Protein AF-A0A353DKU8-F1 (afdb_monomer)

Radius of gyration: 18.84 Å; Cα contacts (8 Å, |Δi|>4): 176; chains: 1; bounding box: 60×36×47 Å

Sequence (160 aa):
MFHKKKPVLLWKASKRLPFTLAPFLLSMFGIVMALSNEGISLEIGNFLSQFQPMWSYGLSSFFLANLMNNLPMSIFFADLLSLVPYNELALFATIISSNLGAILTPIGALAGIMWMRILKEHDLNFSFGKFTLYGMAISIPTLLIAFLSLLLEFQLFGGL

Foldseek 3Di:
DDPPDPCVVVVVVVVVDPVVCVVVLVVLLVVLVVCLVVCVLQVLLVVLVVDDLLCSLLVVLLQVLLVSALPSSLVSPVSSCVNDPHDQSNNQSNVLSSVLSLQQFLSSHPVSVVVVVVCVVVVHDDDRVNSNVVSCVPSVVSSVVVSVVSVVCCVPPVGD

Nearest PDB structures (foldseek):
  8ykx-assembly1_R  TM=3.006E-01  e=1.609E+00  Homo sapiens
  7eq1-assembly1_R  TM=3.627E-01  e=2.784E+00  Homo sapiens
  6ibb-assembly2_C  TM=3.081E-01  e=3.076E+00  Rattus norvegicus
  6z10-assembly1_A  TM=2.801E-01  e=4.816E+00  Rattus norvegicus
  6gps-assembly1_A  TM=3.493E-01  e=8.757E+00  Homo sapiens

Structure (mmCIF, N/CA/C/O backbone):
data_AF-A0A353DKU8-F1
#
_entry.id   AF-A0A353DKU8-F1
#
loop_
_atom_site.group_PDB
_atom_site.id
_atom_site.type_symbol
_atom_site.label_atom_id
_atom_site.label_alt_id
_atom_site.label_comp_id
_atom_site.label_asym_id
_atom_site.label_entity_id
_atom_site.label_seq_id
_atom_site.pdbx_PDB_ins_code
_atom_site.Cartn_x
_atom_site.Cartn_y
_atom_site.Cartn_z
_atom_site.occupancy
_atom_site.B_iso_or_equiv
_atom_site.auth_seq_id
_atom_site.auth_comp_id
_atom_site.auth_asym_id
_atom_site.auth_atom_id
_atom_site.pdbx_PDB_model_num
ATOM 1 N N . MET A 1 1 ? 42.868 -12.563 9.146 1.00 43.00 1 MET A N 1
ATOM 2 C CA . MET A 1 1 ? 43.246 -11.276 8.515 1.00 43.00 1 MET A CA 1
ATOM 3 C C . MET A 1 1 ? 42.196 -10.911 7.464 1.00 43.00 1 MET A C 1
ATOM 5 O O . MET A 1 1 ? 42.250 -11.405 6.344 1.00 43.00 1 MET A O 1
ATOM 9 N N . PHE A 1 2 ? 41.177 -10.130 7.840 1.00 55.56 2 PHE A N 1
ATOM 10 C CA . PHE A 1 2 ? 40.111 -9.712 6.921 1.00 55.56 2 PHE A CA 1
ATOM 11 C C . PHE A 1 2 ? 40.665 -8.696 5.914 1.00 55.56 2 PHE A C 1
ATOM 13 O O . PHE A 1 2 ? 40.957 -7.554 6.265 1.00 55.56 2 PHE A O 1
ATOM 20 N N . HIS A 1 3 ? 40.828 -9.110 4.658 1.00 57.31 3 HIS A N 1
ATOM 21 C CA . HIS A 1 3 ? 41.180 -8.201 3.572 1.00 57.31 3 HIS A CA 1
ATOM 22 C C . HIS A 1 3 ? 40.001 -7.252 3.320 1.00 57.31 3 HIS A C 1
ATOM 24 O O . HIS A 1 3 ? 38.968 -7.667 2.792 1.00 57.31 3 HIS A O 1
ATOM 30 N N . LYS A 1 4 ? 40.148 -5.969 3.680 1.00 59.81 4 LYS A N 1
ATOM 31 C CA . LYS A 1 4 ? 39.215 -4.905 3.282 1.00 59.81 4 LYS A CA 1
ATOM 32 C C . LYS A 1 4 ? 39.249 -4.780 1.753 1.00 59.81 4 LYS A C 1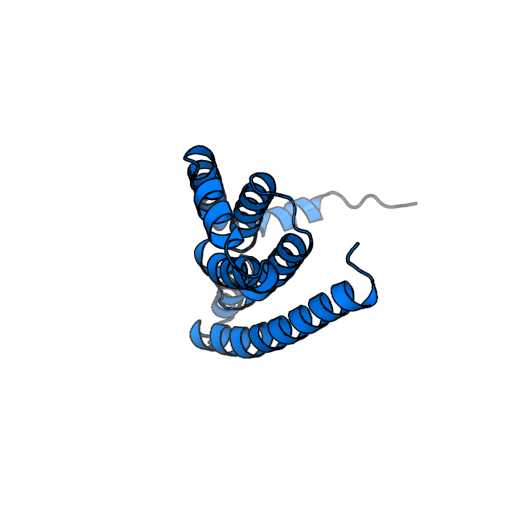
ATOM 34 O O . LYS A 1 4 ? 40.087 -4.068 1.202 1.00 59.81 4 LYS A O 1
ATOM 39 N N . LYS A 1 5 ? 38.371 -5.502 1.045 1.00 60.62 5 LYS A N 1
ATOM 40 C CA . LYS A 1 5 ? 38.153 -5.291 -0.394 1.00 60.62 5 LYS A CA 1
ATOM 41 C C . LYS A 1 5 ? 37.778 -3.818 -0.585 1.00 60.62 5 LYS A C 1
ATOM 43 O O . LYS A 1 5 ? 36.867 -3.327 0.077 1.00 60.62 5 LYS A O 1
ATOM 48 N N . LYS A 1 6 ? 38.507 -3.103 -1.451 1.00 61.25 6 LYS A N 1
ATOM 49 C CA . LYS A 1 6 ? 38.258 -1.681 -1.745 1.00 61.25 6 LYS A CA 1
ATOM 50 C C . LYS A 1 6 ? 36.764 -1.469 -2.073 1.00 61.25 6 LYS A C 1
ATOM 52 O O . LYS A 1 6 ? 36.188 -2.331 -2.743 1.00 61.25 6 LYS A O 1
ATOM 57 N N . PRO A 1 7 ? 36.148 -0.322 -1.722 1.00 64.88 7 PRO A N 1
ATOM 58 C CA . PRO A 1 7 ? 34.719 -0.038 -1.944 1.00 64.88 7 PRO A CA 1
ATOM 59 C C . PRO A 1 7 ? 34.320 0.086 -3.431 1.00 64.88 7 PRO A C 1
ATOM 61 O O . PRO A 1 7 ? 33.231 0.542 -3.763 1.00 64.88 7 PRO A O 1
ATOM 64 N N . VAL A 1 8 ? 35.179 -0.367 -4.348 1.00 66.94 8 VAL A N 1
ATOM 65 C CA . VAL A 1 8 ? 34.957 -0.451 -5.795 1.00 66.94 8 VAL A CA 1
ATOM 66 C C . VAL A 1 8 ? 33.667 -1.208 -6.118 1.00 66.94 8 VAL A C 1
ATOM 68 O O . VAL A 1 8 ? 32.999 -0.870 -7.090 1.00 66.94 8 VAL A O 1
ATOM 71 N N . LEU A 1 9 ? 33.291 -2.199 -5.303 1.00 75.69 9 LEU A N 1
ATOM 72 C CA . LEU A 1 9 ? 32.022 -2.919 -5.450 1.00 75.69 9 LEU A CA 1
ATOM 73 C C . LEU A 1 9 ? 30.807 -2.015 -5.186 1.00 75.69 9 LEU A C 1
ATOM 75 O O . LEU A 1 9 ? 29.883 -2.018 -5.993 1.00 75.69 9 LEU A O 1
ATOM 79 N N . LEU A 1 10 ? 30.839 -1.191 -4.131 1.00 79.81 10 LEU A N 1
ATOM 80 C CA . LEU A 1 10 ? 29.752 -0.258 -3.801 1.00 79.81 10 LEU A CA 1
ATOM 81 C C . LEU A 1 10 ? 29.607 0.832 -4.867 1.00 79.81 10 LEU A C 1
ATOM 83 O O . LEU A 1 10 ? 28.501 1.117 -5.312 1.00 79.81 10 LEU A O 1
ATOM 87 N N . TRP A 1 11 ? 30.725 1.385 -5.342 1.00 82.06 11 TRP A N 1
ATOM 88 C CA . TRP A 1 11 ? 30.715 2.400 -6.400 1.00 82.06 11 TRP A CA 1
ATOM 89 C C . TRP A 1 11 ? 30.236 1.857 -7.752 1.00 82.06 11 TRP A C 1
ATOM 91 O O . TRP A 1 11 ? 29.546 2.537 -8.507 1.00 82.06 11 TRP A O 1
ATOM 101 N N . LYS A 1 12 ? 30.588 0.611 -8.084 1.00 82.44 12 LYS A N 1
ATOM 102 C CA . LYS A 1 12 ? 30.070 -0.042 -9.294 1.00 82.44 12 LYS A CA 1
ATOM 103 C C . LYS A 1 12 ? 28.578 -0.354 -9.174 1.00 82.44 12 LYS A C 1
ATOM 105 O O . LYS A 1 12 ? 27.873 -0.232 -10.170 1.00 82.44 12 LYS A O 1
ATOM 110 N N . ALA A 1 13 ? 28.106 -0.742 -7.989 1.00 80.94 13 ALA A N 1
ATOM 111 C CA . ALA A 1 13 ? 26.692 -0.997 -7.733 1.00 80.94 13 ALA A CA 1
ATOM 112 C C . ALA A 1 13 ? 25.858 0.291 -7.782 1.00 80.94 13 ALA A C 1
ATOM 114 O O . ALA A 1 13 ? 24.804 0.292 -8.411 1.00 80.94 13 ALA A O 1
ATOM 115 N N . SER A 1 14 ? 26.350 1.400 -7.213 1.00 81.62 14 SER A N 1
ATOM 116 C CA . SER A 1 14 ? 25.633 2.679 -7.251 1.00 81.62 14 SER A CA 1
ATOM 117 C C . SER A 1 14 ? 25.391 3.144 -8.684 1.00 81.62 14 SER A C 1
ATOM 119 O O . SER A 1 14 ? 24.275 3.513 -9.016 1.00 81.62 14 SER A O 1
ATOM 121 N N . LYS A 1 15 ? 26.378 3.009 -9.579 1.00 82.12 15 LYS A N 1
ATOM 122 C CA . LYS A 1 15 ? 26.231 3.327 -11.012 1.00 82.12 15 LYS A CA 1
ATOM 123 C C . LYS A 1 15 ? 25.159 2.510 -11.748 1.00 82.12 15 LYS A C 1
ATOM 125 O O . LYS A 1 15 ? 24.777 2.898 -12.845 1.00 82.12 15 LYS A O 1
ATOM 130 N N . ARG A 1 16 ? 24.703 1.386 -11.184 1.00 77.94 16 ARG A N 1
ATOM 131 C CA . ARG A 1 16 ? 23.623 0.551 -11.741 1.00 77.94 16 ARG A CA 1
ATOM 132 C C . ARG A 1 16 ? 22.243 0.909 -11.187 1.00 77.94 16 ARG A C 1
ATOM 134 O O . ARG A 1 16 ? 21.255 0.344 -11.648 1.00 77.94 16 ARG A O 1
ATOM 141 N N . LEU A 1 17 ? 22.162 1.808 -10.203 1.00 79.31 17 LEU A N 1
ATOM 142 C CA . LEU A 1 17 ? 20.879 2.263 -9.682 1.00 79.31 17 LEU A CA 1
ATOM 143 C C . LEU A 1 17 ? 20.122 3.042 -10.765 1.00 79.31 17 LEU A C 1
ATOM 145 O O . LEU A 1 17 ? 20.730 3.807 -11.521 1.00 79.31 17 LEU A O 1
ATOM 149 N N . PRO A 1 18 ? 18.791 2.892 -10.838 1.00 75.62 18 PRO A N 1
ATOM 150 C CA . PRO A 1 18 ? 17.973 3.576 -11.825 1.00 75.62 18 PRO A CA 1
ATOM 151 C C . PRO A 1 18 ? 17.737 5.033 -11.404 1.00 75.62 18 PRO A C 1
ATOM 153 O O . PRO A 1 18 ? 16.612 5.428 -11.113 1.00 75.62 18 PRO A O 1
ATOM 156 N N . PHE A 1 19 ? 18.788 5.857 -11.376 1.00 81.88 19 PHE A N 1
ATOM 157 C CA . PHE A 1 19 ? 18.688 7.271 -10.985 1.00 81.88 19 PHE A CA 1
ATOM 158 C C . PHE A 1 19 ? 17.703 8.069 -11.849 1.00 81.88 19 PHE A C 1
ATOM 160 O O . PHE A 1 19 ? 17.174 9.077 -11.395 1.00 81.88 19 PHE A O 1
ATOM 167 N N . THR A 1 20 ? 17.384 7.595 -13.057 1.00 80.50 20 THR A N 1
ATOM 168 C CA . THR A 1 20 ? 16.332 8.180 -13.902 1.00 80.50 20 THR A CA 1
ATOM 169 C C . THR A 1 20 ? 14.942 8.122 -13.265 1.00 80.50 20 THR A C 1
ATOM 171 O O . THR A 1 20 ? 14.083 8.915 -13.629 1.00 80.50 20 THR A O 1
ATOM 174 N N . LEU A 1 21 ? 14.711 7.213 -12.312 1.00 76.50 21 LEU A N 1
ATOM 175 C CA . LEU A 1 21 ? 13.456 7.094 -11.567 1.00 76.50 21 LEU A CA 1
ATOM 176 C C . LEU A 1 21 ? 13.436 7.973 -10.304 1.00 76.50 21 LEU A C 1
ATOM 178 O O . LEU A 1 21 ? 12.384 8.122 -9.690 1.00 76.50 21 LEU A O 1
ATOM 182 N N . ALA A 1 22 ? 14.564 8.582 -9.917 1.00 83.31 22 ALA A N 1
ATOM 183 C CA . ALA A 1 22 ? 14.645 9.400 -8.707 1.00 83.31 22 ALA A CA 1
ATOM 184 C C . ALA A 1 22 ? 13.716 10.631 -8.733 1.00 83.31 22 ALA A C 1
ATOM 186 O O . ALA A 1 22 ? 13.029 10.834 -7.733 1.00 83.31 22 ALA A O 1
ATOM 187 N N . PRO A 1 23 ? 13.605 11.412 -9.833 1.00 85.38 23 PRO A N 1
ATOM 188 C CA . PRO A 1 23 ? 12.657 12.526 -9.888 1.00 85.38 23 PRO A CA 1
ATOM 189 C C . PRO A 1 23 ? 11.213 12.061 -9.698 1.00 85.38 23 PRO A C 1
ATOM 191 O O . PRO A 1 23 ? 10.485 12.650 -8.913 1.00 85.38 23 PRO A O 1
ATOM 194 N N . PHE A 1 24 ? 10.831 10.956 -10.348 1.00 81.00 24 PHE A N 1
ATOM 195 C CA . PHE A 1 24 ? 9.500 10.365 -10.208 1.00 81.00 24 PHE A CA 1
ATOM 196 C C . PHE A 1 24 ? 9.195 9.977 -8.756 1.00 81.00 24 PHE A C 1
ATOM 198 O O . PHE A 1 24 ? 8.142 10.336 -8.236 1.00 81.00 24 PHE A O 1
ATOM 205 N N . LEU A 1 25 ? 10.133 9.298 -8.084 1.00 78.38 25 LEU A N 1
ATOM 206 C CA . LEU A 1 25 ? 9.978 8.941 -6.675 1.00 78.38 25 LEU A CA 1
ATOM 207 C C . LEU A 1 25 ? 9.828 10.196 -5.812 1.00 78.38 25 LEU A C 1
ATOM 209 O O . LEU A 1 25 ? 8.833 10.311 -5.105 1.00 78.38 25 LEU A O 1
ATOM 213 N N . LEU A 1 26 ? 10.751 11.159 -5.915 1.00 86.94 26 LEU A N 1
ATOM 214 C CA . LEU A 1 26 ? 10.706 12.413 -5.151 1.00 86.94 26 LEU A CA 1
ATOM 215 C C . LEU A 1 26 ? 9.396 13.182 -5.362 1.00 86.94 26 LEU A C 1
ATOM 217 O O . LEU A 1 26 ? 8.841 13.704 -4.399 1.00 86.94 26 LEU A O 1
ATOM 221 N N . SER A 1 27 ? 8.869 13.211 -6.588 1.00 86.31 27 SER A N 1
ATOM 222 C CA . SER A 1 27 ? 7.565 13.810 -6.876 1.00 86.31 27 SER A CA 1
ATOM 223 C C . SER A 1 27 ? 6.425 13.097 -6.152 1.00 86.31 27 SER A C 1
ATOM 225 O O . SER A 1 27 ? 5.569 13.772 -5.591 1.00 86.31 27 SER A O 1
ATOM 227 N N . MET A 1 28 ? 6.419 11.761 -6.098 1.00 82.94 28 MET A N 1
ATOM 228 C CA . MET A 1 28 ? 5.393 11.014 -5.359 1.00 82.94 28 MET A CA 1
ATOM 229 C C . MET A 1 28 ? 5.443 11.299 -3.854 1.00 82.94 28 MET A C 1
ATOM 231 O O . MET A 1 28 ? 4.399 11.511 -3.243 1.00 82.94 28 MET A O 1
ATOM 235 N N . PHE A 1 29 ? 6.639 11.395 -3.261 1.00 84.06 29 PHE A N 1
ATOM 236 C CA . PHE A 1 29 ? 6.785 11.852 -1.872 1.00 84.06 29 PHE A CA 1
ATOM 237 C C . PHE A 1 29 ? 6.287 13.288 -1.684 1.00 84.06 29 PHE A C 1
ATOM 239 O O . PHE A 1 29 ? 5.587 13.569 -0.717 1.00 84.06 29 PHE A O 1
ATOM 246 N N . GLY A 1 30 ? 6.622 14.190 -2.611 1.00 88.75 30 GLY A N 1
ATOM 247 C CA . GLY A 1 30 ? 6.150 15.574 -2.590 1.00 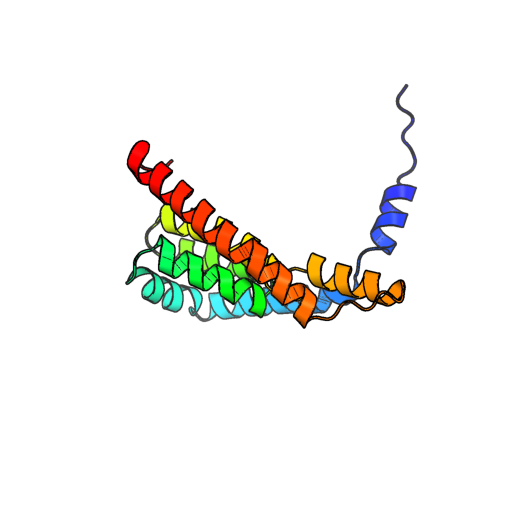88.75 30 GLY A CA 1
ATOM 248 C C . GLY A 1 30 ? 4.625 15.672 -2.609 1.00 88.75 30 GLY A C 1
ATOM 249 O O . GLY A 1 30 ? 4.059 16.424 -1.824 1.00 88.75 30 GLY A O 1
ATOM 250 N N . ILE A 1 31 ? 3.963 14.866 -3.446 1.00 86.69 31 ILE A N 1
ATOM 251 C CA . ILE A 1 31 ? 2.498 14.783 -3.503 1.00 86.69 31 ILE A CA 1
ATOM 252 C C . ILE A 1 31 ? 1.939 14.294 -2.167 1.00 86.69 31 ILE A C 1
ATOM 254 O O . ILE A 1 31 ? 1.036 14.923 -1.632 1.00 86.69 31 ILE A O 1
ATOM 258 N N . VAL A 1 32 ? 2.487 13.219 -1.596 1.00 85.81 32 VAL A N 1
ATOM 259 C CA . VAL A 1 32 ? 2.030 12.687 -0.300 1.00 85.81 32 VAL A CA 1
ATOM 260 C C . VAL A 1 32 ? 2.164 13.724 0.816 1.00 85.81 32 VAL A C 1
ATOM 262 O O . VAL A 1 32 ? 1.222 13.922 1.577 1.00 85.81 32 VAL A O 1
ATOM 265 N N . MET A 1 33 ? 3.293 14.434 0.878 1.00 87.12 33 MET A N 1
ATOM 266 C CA . MET A 1 33 ? 3.485 15.514 1.851 1.00 87.12 33 MET A CA 1
ATOM 267 C C . MET A 1 33 ? 2.512 16.674 1.625 1.00 87.12 33 MET A C 1
ATOM 269 O O . MET A 1 33 ? 2.001 17.229 2.590 1.00 87.12 33 MET A O 1
ATOM 273 N N . ALA A 1 34 ? 2.226 17.036 0.372 1.00 91.56 34 ALA A N 1
ATOM 274 C CA . ALA A 1 34 ? 1.243 18.071 0.065 1.00 91.56 34 ALA A CA 1
ATOM 275 C C . ALA A 1 34 ? -0.169 17.656 0.508 1.00 91.56 34 ALA A C 1
ATOM 277 O O . ALA A 1 34 ? -0.838 18.429 1.180 1.00 91.56 34 ALA A O 1
ATOM 278 N N . LEU A 1 35 ? -0.597 16.423 0.206 1.00 89.62 35 LEU A N 1
ATOM 279 C CA . LEU A 1 35 ? -1.899 15.900 0.640 1.00 89.62 35 LEU A CA 1
ATOM 280 C C . LEU A 1 35 ? -2.034 15.898 2.170 1.00 89.62 35 LEU A C 1
ATOM 282 O O . LEU A 1 35 ? -3.081 16.266 2.696 1.00 89.62 35 LEU A O 1
ATOM 286 N N . SER A 1 36 ? -0.969 15.512 2.875 1.00 87.62 36 SER A N 1
ATOM 287 C CA . SER A 1 36 ? -0.910 15.551 4.339 1.00 87.62 36 SER A CA 1
ATOM 288 C C . SER A 1 36 ? -1.035 16.981 4.878 1.00 87.62 36 SER A C 1
ATOM 290 O O . SER A 1 36 ? -1.895 17.251 5.715 1.00 87.62 36 SER A O 1
ATOM 292 N N . ASN A 1 37 ? -0.260 17.924 4.330 1.00 91.00 37 ASN A N 1
ATOM 293 C CA . ASN A 1 37 ? -0.279 19.329 4.746 1.00 91.00 37 ASN A CA 1
ATOM 294 C C . ASN A 1 37 ? -1.630 20.023 4.499 1.00 91.00 37 ASN A C 1
ATOM 296 O O . ASN A 1 37 ? -2.022 20.875 5.290 1.00 91.00 37 ASN A O 1
ATOM 300 N N . GLU A 1 38 ? -2.344 19.655 3.432 1.00 94.25 38 GLU A N 1
ATOM 301 C CA . GLU A 1 38 ? -3.686 20.176 3.124 1.00 94.25 38 GLU A CA 1
ATOM 302 C C . GLU A 1 38 ? -4.800 19.491 3.944 1.00 94.25 38 GLU A C 1
ATOM 304 O O . GLU A 1 38 ? -5.977 19.791 3.768 1.00 94.25 38 GLU A O 1
ATOM 309 N N . GLY A 1 39 ? -4.463 18.556 4.842 1.00 92.44 39 GLY A N 1
ATOM 310 C CA . GLY A 1 39 ? -5.425 17.877 5.717 1.00 92.44 39 GLY A CA 1
ATOM 311 C C . GLY A 1 39 ? -6.192 16.720 5.067 1.00 92.44 39 GLY A C 1
ATOM 312 O O . GLY A 1 39 ? -7.033 16.103 5.722 1.00 92.44 39 GLY A O 1
ATOM 313 N N . ILE A 1 40 ? -5.875 16.355 3.821 1.00 93.44 40 ILE A N 1
ATOM 314 C CA . ILE A 1 40 ? -6.570 15.284 3.084 1.00 93.44 40 ILE A CA 1
ATOM 315 C C . ILE A 1 40 ? -6.372 13.929 3.774 1.00 93.44 40 ILE A C 1
ATOM 317 O O . ILE A 1 40 ? -7.300 13.120 3.819 1.00 93.44 40 ILE A O 1
ATOM 321 N N . SER A 1 41 ? -5.199 13.681 4.368 1.00 92.62 41 SER A N 1
ATOM 322 C CA . SER A 1 41 ? -4.950 12.468 5.161 1.00 92.62 41 SER A CA 1
ATOM 323 C C . SER A 1 41 ? -5.981 12.295 6.279 1.00 92.62 41 SER A C 1
ATOM 325 O O . SER A 1 41 ? -6.508 11.199 6.458 1.00 92.62 41 SER A O 1
ATOM 327 N N . LEU A 1 42 ? -6.312 13.372 7.002 1.00 93.31 42 LEU A N 1
ATOM 328 C CA . LEU A 1 42 ? -7.282 13.336 8.098 1.00 93.31 42 LEU A CA 1
ATOM 329 C C . LEU A 1 42 ? -8.701 13.073 7.581 1.00 93.31 42 LEU A C 1
ATOM 331 O O . LEU A 1 42 ? -9.427 12.272 8.168 1.00 93.31 42 LEU A O 1
ATOM 335 N N . GLU A 1 43 ? -9.103 13.712 6.481 1.00 95.56 43 GLU A N 1
ATOM 336 C CA . GLU A 1 43 ? -10.424 13.494 5.880 1.00 95.56 43 GLU A CA 1
ATOM 337 C C . GLU A 1 43 ? -10.612 12.041 5.436 1.00 95.56 43 GLU A C 1
ATOM 339 O O . GLU A 1 43 ? -11.612 11.406 5.784 1.00 95.56 43 GLU A O 1
ATOM 344 N N . ILE A 1 44 ? -9.623 11.485 4.729 1.00 95.62 44 ILE A N 1
ATOM 345 C CA . ILE A 1 44 ? -9.656 10.083 4.308 1.00 95.62 44 ILE A CA 1
ATOM 346 C C . ILE A 1 44 ? -9.622 9.167 5.534 1.00 95.62 44 ILE A C 1
ATOM 348 O O . ILE A 1 44 ? -10.376 8.198 5.578 1.00 95.62 44 ILE A O 1
ATOM 352 N N . GLY A 1 45 ? -8.821 9.474 6.556 1.00 95.31 45 GLY A N 1
ATOM 353 C CA . GLY A 1 45 ? -8.768 8.676 7.782 1.00 95.31 45 GLY A CA 1
ATOM 354 C C . GLY A 1 45 ? -10.097 8.629 8.519 1.00 95.31 45 GLY A C 1
ATOM 355 O O . GLY A 1 45 ? -10.574 7.551 8.884 1.00 95.31 45 GLY A O 1
ATOM 356 N N . ASN A 1 46 ? -10.747 9.779 8.670 1.00 95.44 46 ASN A N 1
ATOM 357 C CA . ASN A 1 46 ? -12.071 9.867 9.271 1.00 95.44 46 ASN A CA 1
ATOM 358 C C . ASN A 1 46 ? -13.113 9.098 8.456 1.00 95.44 46 ASN A C 1
ATOM 360 O O . ASN A 1 46 ? -13.938 8.398 9.039 1.00 95.44 46 ASN A O 1
ATOM 364 N N . PHE A 1 47 ? -13.057 9.173 7.123 1.00 97.06 47 PHE A N 1
ATOM 365 C CA . PHE A 1 47 ? -13.939 8.405 6.247 1.00 97.06 47 PHE A CA 1
ATOM 366 C C . PHE A 1 47 ? -13.717 6.891 6.383 1.00 97.06 47 PHE A C 1
ATOM 368 O O . PHE A 1 47 ? -14.669 6.149 6.616 1.00 97.06 47 PHE A O 1
ATOM 375 N N . LEU A 1 48 ? -12.471 6.413 6.300 1.00 96.81 48 LEU A N 1
ATOM 376 C CA . LEU A 1 48 ? -12.153 4.982 6.400 1.00 96.81 48 LEU A CA 1
ATOM 377 C C . LEU A 1 48 ? -12.506 4.395 7.774 1.00 96.81 48 LEU A C 1
ATOM 379 O O . LEU A 1 48 ? -12.871 3.219 7.859 1.00 96.81 48 LEU A O 1
ATOM 383 N N . SER A 1 49 ? -12.442 5.213 8.827 1.00 95.19 49 SER A N 1
ATOM 384 C CA . SER A 1 49 ? -12.793 4.836 10.203 1.00 95.19 49 SER A CA 1
ATOM 385 C C . SER A 1 49 ? -14.294 4.619 10.427 1.00 95.19 49 SER A C 1
ATOM 387 O O . SER A 1 49 ? -14.677 4.067 11.454 1.00 95.19 49 SER A O 1
ATOM 389 N N . GLN A 1 50 ? -15.155 5.005 9.477 1.00 95.56 50 GLN A N 1
ATOM 390 C CA . GLN A 1 50 ? -16.598 4.713 9.526 1.00 95.56 50 GLN A CA 1
ATOM 391 C C . GLN A 1 50 ? -16.919 3.250 9.190 1.00 95.56 50 GLN A C 1
ATOM 393 O O . GLN A 1 50 ? -18.034 2.783 9.420 1.00 95.56 50 GLN A O 1
ATOM 398 N N . PHE A 1 51 ? -15.954 2.524 8.626 1.00 96.44 51 PHE A N 1
ATOM 399 C CA . PHE A 1 51 ? -16.115 1.161 8.137 1.00 96.44 51 PHE A CA 1
ATOM 400 C C . PHE A 1 51 ? -15.274 0.174 8.950 1.00 96.44 51 PHE A C 1
ATOM 402 O O . PHE A 1 51 ? -14.469 0.551 9.799 1.00 96.44 51 PHE A O 1
ATOM 409 N N . GLN A 1 52 ? -15.441 -1.119 8.662 1.00 95.50 52 GLN A N 1
ATOM 410 C CA . GLN A 1 52 ? -14.635 -2.171 9.279 1.00 95.50 52 GLN A CA 1
ATOM 411 C C . GLN A 1 52 ? -13.141 -1.968 8.952 1.00 95.50 52 GLN A C 1
ATOM 413 O O . GLN A 1 52 ? -12.786 -2.078 7.773 1.00 95.50 52 GLN A O 1
ATOM 418 N N . PRO A 1 53 ? -12.267 -1.725 9.955 1.00 93.75 53 PRO A N 1
ATOM 419 C CA . PRO A 1 53 ? -10.917 -1.197 9.733 1.00 93.75 53 PRO A CA 1
ATOM 420 C C . PRO A 1 53 ? -10.060 -2.055 8.801 1.00 93.75 53 PRO A C 1
ATOM 422 O O . PRO A 1 53 ? -9.381 -1.551 7.911 1.00 93.75 53 PRO A O 1
ATOM 425 N N . MET A 1 54 ? -10.146 -3.373 8.959 1.00 94.69 54 MET A N 1
ATOM 426 C CA . MET A 1 54 ? -9.425 -4.333 8.129 1.00 94.69 54 MET A CA 1
ATOM 427 C C . MET A 1 54 ? -9.755 -4.194 6.639 1.00 94.69 54 MET A C 1
ATOM 429 O O . MET A 1 54 ? -8.861 -4.203 5.796 1.00 94.69 54 MET A O 1
ATOM 433 N N . TRP A 1 55 ? -11.040 -4.051 6.309 1.00 96.12 55 TRP A N 1
ATOM 434 C CA . TRP A 1 55 ? -11.497 -3.974 4.925 1.00 96.12 55 TRP A CA 1
ATOM 435 C C . TRP A 1 55 ? -11.301 -2.582 4.342 1.00 96.12 55 TRP A C 1
ATOM 437 O O . TRP A 1 55 ? -10.849 -2.475 3.206 1.00 96.12 55 TRP A O 1
ATOM 447 N N . SER A 1 56 ? -11.605 -1.524 5.098 1.00 97.00 56 SER A N 1
ATOM 448 C CA . SER A 1 56 ? -11.468 -0.156 4.598 1.00 97.00 56 SER A CA 1
ATOM 449 C C . SER A 1 56 ? -10.008 0.207 4.365 1.00 97.00 56 SER A C 1
ATOM 451 O O . SER A 1 56 ? -9.624 0.500 3.237 1.00 97.00 56 SER A O 1
ATOM 453 N N . TYR A 1 57 ? -9.161 0.097 5.385 1.00 97.31 57 TYR A N 1
ATOM 454 C CA . TYR A 1 57 ? -7.746 0.433 5.257 1.00 97.31 57 TYR A CA 1
ATOM 455 C C . TYR A 1 57 ? -7.007 -0.555 4.356 1.00 97.31 57 TYR A C 1
ATOM 457 O O . TYR A 1 57 ? -6.200 -0.152 3.514 1.00 97.31 57 TYR A O 1
ATOM 465 N N . GLY A 1 58 ? -7.318 -1.846 4.481 1.00 97.12 58 GLY A N 1
ATOM 466 C CA . GLY A 1 58 ? -6.703 -2.894 3.680 1.00 97.12 58 GLY A CA 1
ATOM 467 C C . GLY A 1 58 ? -6.999 -2.751 2.186 1.00 97.12 58 GLY A C 1
ATOM 468 O O . GLY A 1 58 ? -6.080 -2.618 1.383 1.00 97.12 58 GLY A O 1
ATOM 469 N N . LEU A 1 59 ? -8.270 -2.696 1.779 1.00 96.81 59 LEU A N 1
ATOM 470 C CA . LEU A 1 59 ? -8.598 -2.577 0.354 1.00 96.81 59 LEU A CA 1
ATOM 471 C C . LEU A 1 59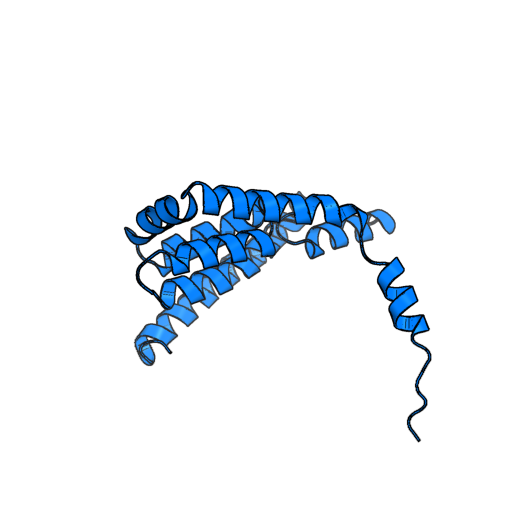 ? -8.139 -1.235 -0.226 1.00 96.81 59 LEU A C 1
ATOM 473 O O . LEU A 1 59 ? -7.577 -1.210 -1.323 1.00 96.81 59 LEU A O 1
ATOM 477 N N . SER A 1 60 ? -8.315 -0.129 0.503 1.00 97.00 60 SER A N 1
ATOM 478 C CA . SER A 1 60 ? -7.875 1.182 0.022 1.00 97.00 60 SER A CA 1
ATOM 479 C C . SER A 1 60 ? -6.365 1.225 -0.207 1.00 97.00 60 SER A C 1
ATOM 481 O O . SER A 1 60 ? -5.932 1.661 -1.274 1.00 97.00 60 SER A O 1
ATOM 483 N N . SER A 1 61 ? -5.559 0.717 0.730 1.00 96.69 61 SER A N 1
ATOM 484 C CA . SER A 1 61 ? -4.099 0.659 0.567 1.00 96.69 61 SER A CA 1
ATOM 485 C C . SER A 1 61 ? -3.670 -0.313 -0.540 1.00 96.69 61 SER A C 1
ATOM 487 O O . SER A 1 61 ? -2.775 0.013 -1.322 1.00 96.69 61 SER A O 1
ATOM 489 N N . PHE A 1 62 ? -4.344 -1.460 -0.695 1.00 96.62 62 PHE A N 1
ATOM 490 C CA . PHE A 1 62 ? -4.084 -2.416 -1.779 1.00 96.62 62 PHE A CA 1
ATOM 491 C C . PHE A 1 62 ? -4.194 -1.767 -3.167 1.00 96.62 62 PHE A C 1
ATOM 493 O O . PHE A 1 62 ? -3.308 -1.915 -4.015 1.00 96.62 62 PHE A O 1
ATOM 500 N N . PHE A 1 63 ? -5.264 -1.006 -3.405 1.00 95.12 63 PHE A N 1
ATOM 501 C CA . PHE A 1 63 ? -5.460 -0.336 -4.689 1.00 95.12 63 PHE A CA 1
ATOM 502 C C . PHE A 1 63 ? -4.583 0.911 -4.835 1.00 95.12 63 PHE A C 1
ATOM 504 O O . PHE A 1 63 ? -3.955 1.087 -5.882 1.00 95.12 63 PHE A O 1
ATOM 511 N N . LEU A 1 64 ? -4.465 1.743 -3.793 1.00 93.81 64 LEU A N 1
ATOM 512 C CA . LEU A 1 64 ? -3.673 2.979 -3.847 1.00 93.81 64 LEU A CA 1
ATOM 513 C C . LEU A 1 64 ? -2.175 2.723 -4.058 1.00 93.81 64 LEU A C 1
ATOM 515 O O . LEU A 1 64 ? -1.510 3.550 -4.686 1.00 93.81 64 LEU A O 1
ATOM 519 N N . ALA A 1 65 ? -1.653 1.556 -3.655 1.00 93.19 65 ALA A N 1
ATOM 520 C CA . ALA A 1 65 ? -0.280 1.146 -3.969 1.00 93.19 65 ALA A CA 1
ATOM 521 C C . ALA A 1 65 ? 0.021 1.216 -5.478 1.00 93.19 65 ALA A C 1
ATOM 523 O O . ALA A 1 65 ? 1.143 1.520 -5.873 1.00 93.19 65 ALA A O 1
ATOM 524 N N . ASN A 1 66 ? -0.976 0.966 -6.332 1.00 91.62 66 ASN A N 1
ATOM 525 C CA . ASN A 1 66 ? -0.818 0.966 -7.789 1.00 91.62 66 ASN A CA 1
ATOM 526 C C . ASN A 1 66 ? -0.946 2.353 -8.425 1.00 91.62 66 ASN A C 1
ATOM 528 O O . ASN A 1 66 ? -0.553 2.522 -9.577 1.00 91.62 66 ASN A O 1
ATOM 532 N N . LEU A 1 67 ? -1.465 3.338 -7.687 1.00 87.44 67 LEU A N 1
ATOM 533 C CA . LEU A 1 67 ? -1.571 4.724 -8.141 1.00 87.44 67 LEU A CA 1
ATOM 534 C C . LEU A 1 67 ? -0.338 5.544 -7.749 1.00 87.44 67 LEU A C 1
ATOM 536 O O . LEU A 1 67 ? 0.145 6.343 -8.545 1.00 87.44 67 LEU A O 1
ATOM 540 N N . MET A 1 68 ? 0.182 5.327 -6.537 1.00 85.56 68 MET A N 1
ATOM 541 C CA . MET A 1 68 ? 1.220 6.177 -5.934 1.00 85.56 68 MET A CA 1
ATOM 542 C C . MET A 1 68 ? 2.543 5.447 -5.687 1.00 85.56 68 MET A C 1
ATOM 544 O O . MET A 1 68 ? 3.476 6.057 -5.171 1.00 85.56 68 MET A O 1
ATOM 548 N N . ASN A 1 69 ? 2.632 4.161 -6.056 1.00 89.69 69 ASN A N 1
ATOM 549 C CA . ASN A 1 69 ? 3.678 3.220 -5.645 1.00 89.69 69 ASN A CA 1
ATOM 550 C C . ASN A 1 69 ? 3.568 2.815 -4.158 1.00 89.69 69 ASN A C 1
ATOM 552 O O . ASN A 1 69 ? 2.985 3.523 -3.334 1.00 89.69 69 ASN A O 1
ATOM 556 N N . ASN A 1 70 ? 4.134 1.664 -3.796 1.00 91.25 70 ASN A N 1
ATOM 557 C CA . ASN A 1 70 ? 3.983 1.095 -2.457 1.00 91.25 70 ASN A CA 1
ATOM 558 C C . ASN A 1 70 ? 4.605 1.950 -1.347 1.00 91.25 70 ASN A C 1
ATOM 560 O O . ASN A 1 70 ? 4.033 2.039 -0.262 1.00 91.25 70 ASN A O 1
ATOM 564 N N . LEU A 1 71 ? 5.748 2.591 -1.602 1.00 89.12 71 LEU A N 1
ATOM 565 C CA . LEU A 1 71 ? 6.451 3.371 -0.585 1.00 89.12 71 LEU A CA 1
ATOM 566 C C . LEU A 1 71 ? 5.754 4.711 -0.264 1.00 89.12 71 LEU A C 1
ATOM 568 O O . LEU A 1 71 ? 5.441 4.922 0.908 1.00 89.12 71 LEU A O 1
ATOM 572 N N . PRO A 1 72 ? 5.434 5.586 -1.241 1.00 90.06 72 PRO A N 1
ATOM 573 C CA . PRO A 1 72 ? 4.673 6.808 -0.975 1.00 90.06 72 PRO A CA 1
ATOM 574 C C . PRO A 1 72 ? 3.293 6.513 -0.381 1.00 90.06 72 PRO A C 1
ATOM 576 O O . PRO A 1 72 ? 2.892 7.173 0.573 1.00 90.06 72 PRO A O 1
ATOM 579 N N . MET A 1 73 ? 2.599 5.476 -0.867 1.00 93.31 73 MET A N 1
ATOM 580 C CA . MET A 1 73 ? 1.313 5.080 -0.291 1.00 93.31 73 MET A CA 1
ATOM 581 C C . MET A 1 73 ? 1.450 4.632 1.172 1.00 93.31 73 MET A C 1
ATOM 583 O O . MET A 1 73 ? 0.654 5.053 2.005 1.00 93.31 73 MET A O 1
ATOM 587 N N . SER A 1 74 ? 2.478 3.847 1.516 1.00 93.00 74 SER A N 1
ATOM 588 C CA . SER A 1 74 ? 2.696 3.419 2.908 1.00 93.00 74 SER A CA 1
ATOM 589 C C . SER A 1 74 ? 2.930 4.605 3.846 1.00 93.00 74 SER A C 1
ATOM 591 O O . SER A 1 74 ? 2.454 4.590 4.974 1.00 93.00 74 SER A O 1
ATOM 593 N N . ILE A 1 75 ? 3.622 5.646 3.378 1.00 92.06 75 ILE A N 1
ATOM 594 C CA . ILE A 1 75 ? 3.837 6.879 4.151 1.00 92.06 75 ILE A CA 1
ATOM 595 C C . ILE A 1 75 ? 2.536 7.660 4.298 1.00 92.06 75 ILE A C 1
ATOM 597 O O . ILE A 1 75 ? 2.226 8.111 5.394 1.00 92.06 75 ILE A O 1
ATOM 601 N N . PHE A 1 76 ? 1.754 7.771 3.223 1.00 93.88 76 PHE A N 1
ATOM 602 C CA . PHE A 1 76 ? 0.449 8.422 3.259 1.00 93.88 76 PHE A CA 1
ATOM 603 C C . P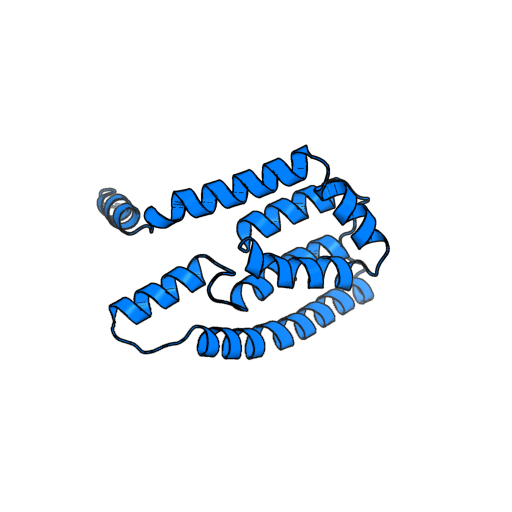HE A 1 76 ? -0.507 7.744 4.251 1.00 93.88 76 PHE A C 1
ATOM 605 O O . PHE A 1 76 ? -1.149 8.410 5.057 1.00 93.88 76 PHE A O 1
ATOM 612 N N . PHE A 1 77 ? -0.566 6.411 4.246 1.00 95.38 77 PHE A N 1
ATOM 613 C CA . PHE A 1 77 ? -1.403 5.670 5.189 1.00 95.38 77 PHE A CA 1
ATOM 614 C C . PHE A 1 77 ? -0.857 5.691 6.617 1.00 95.38 77 PHE A C 1
ATOM 616 O O . PHE A 1 77 ? -1.650 5.669 7.553 1.00 95.38 77 PHE A O 1
ATOM 623 N N . ALA A 1 78 ? 0.465 5.744 6.805 1.00 93.62 78 ALA A N 1
ATOM 624 C CA . ALA A 1 78 ? 1.057 5.921 8.128 1.00 93.62 78 ALA A CA 1
ATOM 625 C C . ALA A 1 78 ? 0.683 7.284 8.731 1.00 93.62 78 ALA A C 1
ATOM 627 O O . ALA A 1 78 ? 0.318 7.349 9.902 1.00 93.62 78 ALA A O 1
ATOM 628 N N . ASP A 1 79 ? 0.720 8.346 7.924 1.00 93.50 79 ASP A N 1
ATOM 629 C CA . ASP A 1 79 ? 0.268 9.682 8.315 1.00 93.50 79 ASP A CA 1
ATOM 630 C C . ASP A 1 79 ? -1.219 9.668 8.695 1.00 93.50 79 ASP A C 1
ATOM 632 O O . ASP A 1 79 ? -1.579 10.005 9.819 1.00 93.50 79 ASP A O 1
ATOM 636 N N . LEU A 1 80 ? -2.078 9.145 7.819 1.00 94.56 80 LEU A N 1
ATOM 637 C CA . LEU A 1 80 ? -3.507 8.985 8.081 1.00 94.56 80 LEU A CA 1
ATOM 638 C C . LEU A 1 80 ? -3.790 8.207 9.380 1.00 94.56 80 LEU A C 1
ATOM 640 O O . LEU A 1 80 ? -4.573 8.671 10.207 1.00 94.56 80 LEU A O 1
ATOM 644 N N . LEU A 1 81 ? -3.142 7.053 9.587 1.00 95.56 81 LEU A N 1
ATOM 645 C CA . LEU A 1 81 ? -3.304 6.222 10.790 1.00 95.56 81 LEU A CA 1
ATOM 646 C C . LEU A 1 81 ? -2.825 6.922 12.069 1.00 95.56 81 LEU A C 1
ATOM 648 O O . LEU A 1 81 ? -3.300 6.589 13.150 1.00 95.56 81 LEU A O 1
ATOM 652 N N . SER A 1 82 ? -1.904 7.882 11.957 1.00 94.44 82 SER A N 1
ATOM 653 C CA . SER A 1 82 ? -1.432 8.686 13.091 1.00 94.44 82 SER A CA 1
ATOM 654 C C . SER A 1 82 ? -2.407 9.798 13.501 1.00 94.44 82 SER A C 1
ATOM 656 O O . SER A 1 82 ? -2.336 10.294 14.624 1.00 94.44 82 SER A O 1
ATOM 658 N N . LEU A 1 83 ? -3.321 10.175 12.602 1.00 93.56 83 LEU A N 1
ATOM 659 C CA . LEU A 1 83 ? -4.280 11.269 12.780 1.00 93.56 83 LEU A CA 1
ATOM 660 C C . LEU A 1 83 ? -5.651 10.798 13.293 1.00 93.56 83 LEU A C 1
ATOM 662 O O . LEU A 1 83 ? -6.488 11.620 13.666 1.00 93.56 83 LEU A O 1
ATOM 666 N N . VAL A 1 84 ? -5.886 9.486 13.315 1.00 93.81 84 VAL A N 1
ATOM 667 C CA . VAL A 1 84 ? -7.132 8.852 13.770 1.00 93.81 84 VAL A CA 1
ATOM 668 C C . VAL A 1 84 ? -6.891 8.044 15.051 1.00 93.81 84 VAL A C 1
ATOM 670 O O . VAL A 1 84 ? -5.742 7.731 15.371 1.00 93.81 84 VAL A O 1
ATOM 673 N N . PRO A 1 85 ? -7.943 7.677 15.812 1.00 93.50 85 PRO A N 1
ATOM 674 C CA . PRO A 1 85 ? -7.789 6.774 16.947 1.00 93.50 85 PRO A CA 1
ATOM 675 C C . PRO A 1 85 ? -7.068 5.487 16.543 1.00 93.50 85 PRO A C 1
ATOM 677 O O . PRO A 1 85 ? -7.423 4.853 15.548 1.00 93.50 85 PRO A O 1
ATOM 680 N N . TYR A 1 86 ? -6.065 5.106 17.337 1.00 93.81 86 TYR A N 1
ATOM 681 C CA . TYR A 1 86 ? -5.227 3.950 17.045 1.00 93.81 86 TYR A CA 1
ATOM 682 C C . TYR A 1 86 ? -6.066 2.686 16.839 1.00 93.81 86 TYR A C 1
ATOM 684 O O . TYR A 1 86 ? -6.918 2.338 17.660 1.00 93.81 86 TYR A O 1
ATOM 692 N N . ASN A 1 87 ? -5.788 1.984 15.742 1.00 94.06 87 ASN A N 1
ATOM 693 C CA . ASN A 1 87 ? -6.412 0.715 15.419 1.00 94.06 87 ASN A CA 1
ATOM 694 C C . ASN A 1 87 ? -5.367 -0.237 14.837 1.00 94.06 87 ASN A C 1
ATOM 696 O O . ASN A 1 87 ? -4.914 -0.086 13.702 1.00 94.06 87 ASN A O 1
ATOM 700 N N . GLU A 1 88 ? -4.991 -1.231 15.628 1.00 94.56 88 GLU A N 1
ATOM 701 C CA . GLU A 1 88 ? -3.935 -2.167 15.262 1.00 94.56 88 GLU A CA 1
ATOM 702 C C . GLU A 1 88 ? -4.311 -3.047 14.059 1.00 94.56 88 GLU A C 1
ATOM 704 O O . GLU A 1 88 ? -3.493 -3.303 13.172 1.00 94.56 88 GLU A O 1
ATOM 709 N N . LEU A 1 89 ? -5.582 -3.444 13.971 1.00 95.12 89 LEU A N 1
ATOM 710 C CA . LEU A 1 89 ? -6.093 -4.222 12.848 1.00 95.12 89 LEU A CA 1
ATOM 711 C C . LEU A 1 89 ? -5.983 -3.431 11.533 1.00 95.12 89 LEU A C 1
ATOM 713 O O . LEU A 1 89 ? -5.602 -3.992 10.506 1.00 95.12 89 LEU A O 1
ATOM 717 N N . ALA A 1 90 ? -6.259 -2.122 11.564 1.00 96.56 90 ALA A N 1
ATOM 718 C CA . ALA A 1 90 ? -6.077 -1.220 10.427 1.00 96.56 90 ALA A CA 1
ATOM 719 C C . ALA A 1 90 ? -4.602 -1.099 10.014 1.00 96.56 90 ALA A C 1
ATOM 721 O O . ALA A 1 90 ? -4.289 -1.136 8.820 1.00 96.56 90 ALA A O 1
ATOM 722 N N . LEU A 1 91 ? -3.697 -0.989 10.993 1.00 96.44 91 LEU A N 1
ATOM 723 C CA . LEU A 1 91 ? -2.254 -0.911 10.768 1.00 96.44 91 LEU A CA 1
ATOM 724 C C . LEU A 1 91 ? -1.736 -2.167 10.056 1.00 96.44 91 LEU A C 1
ATOM 726 O O . LEU A 1 91 ? -1.135 -2.064 8.984 1.00 96.44 91 LEU A O 1
ATOM 730 N N . PHE A 1 92 ? -2.007 -3.357 10.596 1.00 96.94 92 PHE A N 1
ATOM 731 C CA . PHE A 1 92 ? -1.546 -4.603 9.983 1.00 96.94 92 PHE A CA 1
ATOM 732 C C . PHE A 1 92 ? -2.213 -4.879 8.636 1.00 96.94 92 PHE A C 1
ATOM 734 O O . PHE A 1 92 ? -1.527 -5.276 7.690 1.00 96.94 92 PHE A O 1
ATOM 741 N N . ALA A 1 93 ? -3.515 -4.602 8.503 1.00 97.19 93 ALA A N 1
ATOM 742 C CA . ALA A 1 93 ? -4.206 -4.722 7.222 1.00 97.19 93 ALA A CA 1
ATOM 743 C C . ALA A 1 93 ? -3.569 -3.820 6.156 1.00 97.19 93 ALA A C 1
ATOM 745 O O . ALA A 1 93 ? -3.364 -4.271 5.028 1.00 97.19 93 ALA A O 1
ATOM 746 N N . THR A 1 94 ? -3.193 -2.590 6.516 1.00 97.38 94 THR A N 1
ATOM 747 C CA . THR A 1 94 ? -2.490 -1.651 5.630 1.00 97.38 94 THR A CA 1
ATOM 748 C C . THR A 1 94 ? -1.120 -2.182 5.214 1.00 97.38 94 THR A C 1
ATOM 750 O O . THR A 1 94 ? -0.793 -2.158 4.030 1.00 97.38 94 THR A O 1
ATOM 753 N N . ILE A 1 95 ? -0.319 -2.694 6.156 1.00 96.38 95 ILE A N 1
ATOM 754 C CA . ILE A 1 95 ? 1.030 -3.219 5.874 1.00 96.38 95 ILE A CA 1
ATOM 755 C C . ILE A 1 95 ? 0.971 -4.419 4.920 1.00 96.38 95 ILE A C 1
ATOM 757 O O . ILE A 1 95 ? 1.741 -4.493 3.958 1.00 96.38 95 ILE A O 1
ATOM 761 N N . ILE A 1 96 ? 0.057 -5.360 5.168 1.00 97.06 96 ILE A N 1
ATOM 762 C CA . ILE A 1 96 ? -0.150 -6.530 4.303 1.00 97.06 96 ILE A CA 1
ATOM 763 C C . ILE A 1 96 ? -0.570 -6.067 2.905 1.00 97.06 96 ILE A C 1
ATOM 765 O O . ILE A 1 96 ? 0.021 -6.450 1.891 1.00 97.06 96 ILE A O 1
ATOM 769 N N . SER A 1 97 ? -1.583 -5.210 2.859 1.00 97.00 97 SER A N 1
ATOM 770 C CA . SER A 1 97 ? -2.227 -4.789 1.623 1.00 97.00 97 SER A CA 1
ATOM 771 C C . SER A 1 97 ? -1.344 -3.897 0.766 1.00 97.00 97 SER A C 1
ATOM 773 O O . SER A 1 97 ? -1.365 -4.036 -0.451 1.00 97.00 97 SER A O 1
ATOM 775 N N . SER A 1 98 ? -0.517 -3.031 1.353 1.00 95.12 98 SER A N 1
ATOM 776 C CA . SER A 1 98 ? 0.398 -2.170 0.600 1.00 95.12 98 SER A CA 1
ATOM 777 C C . SER A 1 98 ? 1.435 -2.961 -0.186 1.00 95.12 98 SER A C 1
ATOM 779 O O . SER A 1 98 ? 1.722 -2.642 -1.342 1.00 95.12 98 SER A O 1
ATOM 781 N N . ASN A 1 99 ? 1.959 -4.030 0.412 1.00 94.81 99 ASN A N 1
ATOM 782 C CA . ASN A 1 99 ? 2.948 -4.898 -0.214 1.00 94.81 99 ASN A CA 1
ATOM 783 C C . ASN A 1 99 ? 2.316 -5.814 -1.269 1.00 94.81 99 ASN A C 1
ATOM 785 O O . ASN A 1 99 ? 2.866 -5.959 -2.361 1.00 94.81 99 ASN A O 1
ATOM 789 N N . LEU A 1 100 ? 1.142 -6.387 -0.986 1.00 96.56 100 LEU A N 1
ATOM 790 C CA . LEU A 1 100 ? 0.417 -7.217 -1.956 1.00 96.56 100 LEU A CA 1
ATOM 791 C C . LEU A 1 100 ? -0.212 -6.391 -3.087 1.00 96.56 100 LEU A C 1
ATOM 793 O O . LEU A 1 100 ? -0.302 -6.850 -4.222 1.00 96.56 100 LEU A O 1
ATOM 797 N N . GLY A 1 101 ? -0.605 -5.153 -2.815 1.00 95.88 101 GLY A N 1
ATOM 798 C CA . GLY A 1 101 ? -1.066 -4.212 -3.827 1.00 95.88 101 GLY A CA 1
ATOM 799 C C . GLY A 1 101 ? 0.049 -3.888 -4.812 1.00 95.88 101 GLY A C 1
ATOM 800 O O . GLY A 1 101 ? -0.169 -3.886 -6.020 1.00 95.88 101 GLY A O 1
ATOM 801 N N . ALA A 1 102 ? 1.276 -3.716 -4.320 1.00 94.50 102 ALA A N 1
ATOM 802 C CA . ALA A 1 102 ? 2.445 -3.376 -5.127 1.00 94.50 102 ALA A CA 1
ATOM 803 C C . ALA A 1 102 ? 2.761 -4.379 -6.252 1.00 94.50 102 ALA A C 1
ATOM 805 O O . ALA A 1 102 ? 3.347 -4.001 -7.266 1.00 94.50 102 ALA A O 1
ATOM 806 N N . ILE A 1 103 ? 2.390 -5.651 -6.070 1.00 94.38 103 ILE A N 1
ATOM 807 C CA . ILE A 1 103 ? 2.606 -6.723 -7.054 1.00 94.38 103 ILE A CA 1
ATOM 808 C C . ILE A 1 103 ? 1.457 -6.853 -8.066 1.00 94.38 103 ILE A C 1
ATOM 810 O O . ILE A 1 103 ? 1.572 -7.620 -9.019 1.00 94.38 103 ILE A O 1
ATOM 814 N N . LEU A 1 104 ? 0.354 -6.116 -7.888 1.00 95.19 104 LEU A N 1
ATOM 815 C CA . LEU A 1 104 ? -0.817 -6.176 -8.767 1.00 95.19 104 LEU A CA 1
ATOM 816 C C . LEU A 1 104 ? -0.501 -5.660 -10.177 1.00 95.19 104 LEU A C 1
ATOM 818 O O . LEU A 1 104 ? -0.951 -6.235 -11.165 1.00 95.19 104 LEU A O 1
ATOM 822 N N . THR A 1 105 ? 0.276 -4.582 -10.289 1.00 94.94 105 THR A N 1
ATOM 823 C CA . THR A 1 105 ? 0.695 -4.012 -11.575 1.00 94.94 105 THR A CA 1
ATOM 824 C C . THR A 1 105 ? 2.187 -3.687 -11.569 1.00 94.94 105 THR A C 1
ATOM 826 O O . THR A 1 105 ? 2.760 -3.463 -10.502 1.00 94.94 105 THR A O 1
ATOM 829 N N . PRO A 1 106 ? 2.840 -3.582 -12.742 1.00 91.88 106 PRO A N 1
ATOM 830 C CA . PRO A 1 106 ? 4.244 -3.184 -12.805 1.00 91.88 106 PRO A CA 1
ATOM 831 C C . PRO A 1 106 ? 4.555 -1.836 -12.149 1.00 91.88 106 PRO A C 1
ATOM 833 O O . PRO A 1 106 ? 5.683 -1.631 -11.723 1.00 91.88 106 PRO A O 1
ATOM 836 N N . ILE A 1 107 ? 3.588 -0.913 -12.099 1.00 89.69 107 ILE A N 1
ATOM 837 C CA . ILE A 1 107 ? 3.774 0.454 -11.582 1.00 89.69 107 ILE A CA 1
ATOM 838 C C . ILE A 1 107 ? 3.710 0.477 -10.047 1.00 89.69 107 ILE A C 1
ATOM 840 O O . ILE A 1 107 ? 4.319 1.347 -9.417 1.00 89.69 107 ILE A O 1
ATOM 844 N N . GLY A 1 108 ? 3.032 -0.508 -9.442 1.00 89.75 108 GLY A N 1
ATOM 845 C CA . GLY A 1 108 ? 2.810 -0.584 -7.998 1.00 89.75 108 GLY A CA 1
ATOM 846 C C . GLY A 1 108 ? 4.092 -0.657 -7.167 1.00 89.75 108 GLY A C 1
ATOM 847 O O . GLY A 1 10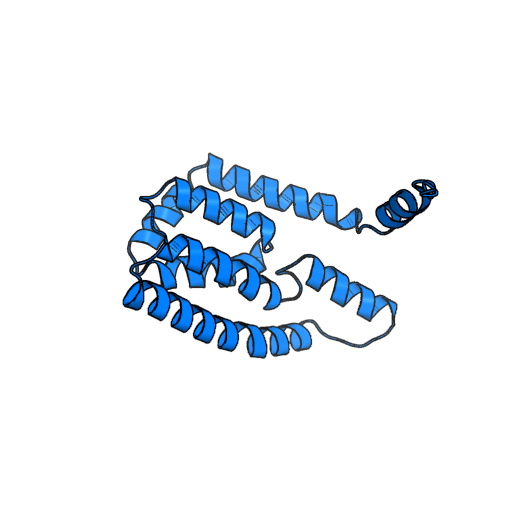8 ? 4.120 -0.180 -6.036 1.00 89.75 108 GLY A O 1
ATOM 848 N N . ALA A 1 109 ? 5.184 -1.163 -7.741 1.00 91.69 109 ALA A N 1
ATOM 849 C CA . ALA A 1 109 ? 6.509 -1.139 -7.134 1.00 91.69 109 ALA A CA 1
ATOM 850 C C . ALA A 1 109 ? 7.577 -0.740 -8.150 1.00 91.69 109 ALA A C 1
ATOM 852 O O . ALA A 1 109 ? 7.526 -1.117 -9.320 1.00 91.69 109 ALA A O 1
ATOM 853 N N . LEU A 1 110 ? 8.637 -0.080 -7.674 1.00 88.69 110 LEU A N 1
ATOM 854 C CA . LEU A 1 110 ? 9.820 0.193 -8.498 1.00 88.69 110 LEU A CA 1
ATOM 855 C C . LEU A 1 110 ? 10.415 -1.097 -9.088 1.00 88.69 110 LEU A C 1
ATOM 857 O O . LEU A 1 110 ? 10.845 -1.120 -10.240 1.00 88.69 110 LEU A O 1
ATOM 861 N N . ALA A 1 111 ? 10.387 -2.183 -8.309 1.00 89.75 111 ALA A N 1
ATOM 862 C CA . ALA A 1 111 ? 10.847 -3.499 -8.733 1.00 89.75 111 ALA A CA 1
ATOM 863 C C . ALA A 1 111 ? 10.086 -4.016 -9.966 1.00 89.75 111 ALA A C 1
ATOM 865 O O . ALA A 1 111 ? 10.709 -4.577 -10.864 1.00 89.75 111 ALA A O 1
ATOM 866 N N . GLY A 1 112 ? 8.772 -3.773 -10.053 1.00 91.94 112 GLY A N 1
ATOM 867 C CA . GLY A 1 112 ? 7.956 -4.145 -11.211 1.00 91.94 112 GLY A CA 1
ATOM 868 C C . GLY A 1 112 ? 8.366 -3.384 -12.472 1.00 91.94 112 GLY A C 1
ATOM 869 O O . GLY A 1 112 ? 8.596 -3.992 -13.518 1.00 91.94 112 GLY A O 1
ATOM 870 N N . ILE A 1 113 ? 8.561 -2.066 -12.364 1.00 89.69 113 ILE A N 1
ATOM 871 C CA . ILE A 1 113 ? 9.033 -1.218 -13.472 1.00 89.69 113 ILE A CA 1
ATOM 872 C C . ILE A 1 113 ? 10.419 -1.672 -13.945 1.00 89.69 113 ILE A C 1
ATOM 874 O O . ILE A 1 113 ? 10.657 -1.825 -15.146 1.00 89.69 113 ILE A O 1
ATOM 878 N N . MET A 1 114 ? 11.337 -1.907 -13.004 1.00 89.44 114 MET A N 1
ATOM 879 C CA . MET A 1 114 ? 12.689 -2.377 -13.304 1.00 89.44 114 MET A CA 1
ATOM 880 C C . MET A 1 114 ? 12.670 -3.743 -13.988 1.00 89.44 114 MET A C 1
ATOM 882 O O . MET A 1 114 ? 13.378 -3.936 -14.971 1.00 89.44 114 MET A O 1
ATOM 886 N N . TRP A 1 115 ? 11.833 -4.665 -13.516 1.00 91.94 115 TRP A N 1
ATOM 887 C CA . TRP A 1 115 ? 11.675 -5.984 -14.117 1.00 91.94 115 TRP A CA 1
ATOM 888 C C . TRP A 1 115 ? 11.193 -5.901 -15.568 1.00 91.94 115 TRP A C 1
ATOM 890 O O . TRP A 1 115 ? 11.825 -6.464 -16.460 1.00 91.94 115 TRP A O 1
ATOM 900 N N . MET A 1 116 ? 10.134 -5.127 -15.829 1.00 92.44 116 MET A N 1
ATOM 901 C CA . MET A 1 116 ? 9.623 -4.914 -17.189 1.00 92.44 116 MET A CA 1
ATOM 902 C C . MET A 1 116 ? 10.685 -4.310 -18.113 1.00 92.44 116 MET A C 1
ATOM 904 O O . MET A 1 116 ? 10.791 -4.693 -19.278 1.00 92.44 116 MET A O 1
ATOM 908 N N . ARG A 1 117 ? 11.499 -3.382 -17.593 1.00 88.12 117 ARG A N 1
ATOM 909 C CA . ARG A 1 117 ? 12.612 -2.790 -18.338 1.00 88.12 117 ARG A CA 1
ATOM 910 C C . ARG A 1 117 ? 13.699 -3.820 -18.660 1.00 88.12 117 ARG A C 1
ATOM 912 O O . ARG A 1 117 ? 14.122 -3.875 -19.807 1.00 88.12 117 ARG A O 1
ATOM 919 N N . ILE A 1 118 ? 14.117 -4.635 -17.691 1.00 90.69 118 ILE A N 1
ATOM 920 C CA . ILE A 1 118 ? 15.139 -5.678 -17.886 1.00 90.69 118 ILE A CA 1
ATOM 921 C C . ILE A 1 118 ? 14.675 -6.698 -18.931 1.00 90.69 118 ILE A C 1
ATOM 923 O O . ILE A 1 118 ? 15.437 -7.047 -19.825 1.00 90.69 118 ILE A O 1
ATOM 927 N N . LEU A 1 119 ? 13.416 -7.144 -18.872 1.00 93.75 119 LEU A N 1
ATOM 928 C CA . LEU A 1 119 ? 12.871 -8.065 -19.876 1.00 93.75 119 LEU A CA 1
ATOM 929 C C . LEU A 1 119 ? 12.913 -7.466 -21.284 1.00 93.75 119 LEU A C 1
ATOM 931 O O . LEU A 1 119 ? 13.295 -8.151 -22.229 1.00 93.75 119 LEU A O 1
ATOM 935 N N . LYS A 1 120 ? 12.590 -6.174 -21.409 1.00 90.00 120 LYS A N 1
ATOM 936 C CA . LYS A 1 120 ? 12.697 -5.446 -22.675 1.00 90.00 120 LYS A CA 1
ATOM 937 C C . LYS A 1 120 ? 14.147 -5.323 -23.159 1.00 90.00 120 LYS A C 1
ATOM 939 O O . LYS A 1 120 ? 14.378 -5.434 -24.354 1.00 90.00 120 LYS A O 1
ATOM 944 N N . GLU A 1 121 ? 15.111 -5.113 -22.260 1.00 91.31 121 GLU A N 1
ATOM 945 C CA . GLU A 1 121 ? 16.550 -5.069 -22.585 1.00 91.31 121 GLU A CA 1
ATOM 946 C C . GLU A 1 121 ? 17.096 -6.428 -23.072 1.00 91.31 121 GLU A C 1
ATOM 948 O O . GLU A 1 121 ? 18.120 -6.462 -23.748 1.00 91.31 121 GLU A O 1
ATOM 953 N N . HIS A 1 122 ? 16.408 -7.530 -22.762 1.00 94.00 122 HIS A N 1
ATOM 954 C CA . HIS A 1 122 ? 16.735 -8.891 -23.200 1.00 94.00 122 HIS A CA 1
ATOM 955 C C . HIS A 1 122 ? 15.819 -9.421 -24.322 1.00 94.00 122 HIS A C 1
ATOM 957 O O . HIS A 1 122 ? 15.773 -10.631 -24.541 1.00 94.00 122 HIS A O 1
ATOM 963 N N . ASP A 1 123 ? 15.067 -8.548 -25.002 1.00 93.00 123 ASP A N 1
ATOM 964 C CA . ASP A 1 123 ? 14.136 -8.904 -26.088 1.00 93.00 123 ASP A CA 1
ATOM 965 C C . ASP A 1 123 ? 13.070 -9.956 -25.696 1.00 93.00 123 ASP A C 1
ATOM 967 O O . ASP A 1 123 ? 12.522 -10.679 -26.533 1.00 93.00 123 ASP A O 1
ATOM 971 N N . LEU A 1 124 ? 12.728 -10.040 -24.403 1.00 94.25 124 LEU A N 1
ATOM 972 C CA . LEU A 1 124 ? 11.696 -10.937 -23.888 1.00 94.25 124 LEU A CA 1
ATOM 973 C C . LEU A 1 124 ? 10.328 -10.248 -23.897 1.00 94.25 124 LEU A C 1
ATOM 975 O O . LEU A 1 124 ? 10.056 -9.319 -23.134 1.00 94.25 124 LEU A O 1
ATOM 979 N N . ASN A 1 125 ? 9.421 -10.759 -24.733 1.00 86.56 125 ASN A N 1
ATOM 980 C CA . ASN A 1 125 ? 8.069 -10.223 -24.888 1.00 86.56 125 ASN A CA 1
ATOM 981 C C . ASN A 1 125 ? 7.160 -10.564 -23.695 1.00 86.56 125 ASN A C 1
ATOM 983 O O . ASN A 1 125 ? 6.409 -11.547 -23.700 1.00 86.56 125 ASN A O 1
ATOM 987 N N . PHE A 1 126 ? 7.181 -9.694 -22.689 1.00 93.94 126 PHE A N 1
ATOM 988 C CA . PHE A 1 126 ? 6.289 -9.742 -21.538 1.00 93.94 126 PHE A CA 1
ATOM 989 C C . PHE A 1 126 ? 5.483 -8.445 -21.442 1.00 93.94 126 PHE A C 1
ATOM 991 O O . PHE A 1 12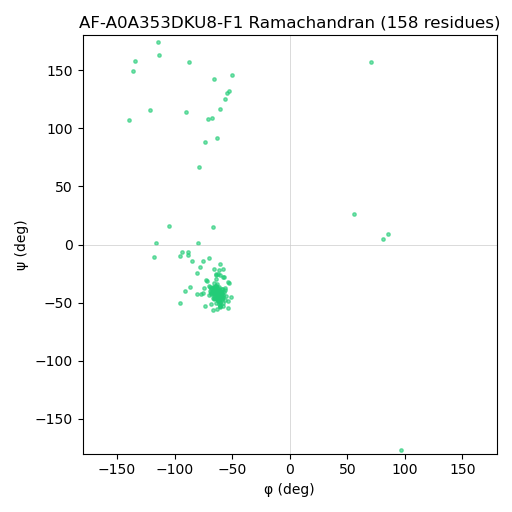6 ? 6.041 -7.361 -21.294 1.00 93.94 126 PHE A O 1
ATOM 998 N N . SER A 1 127 ? 4.160 -8.541 -21.585 1.00 94.75 127 SER A N 1
ATOM 999 C CA . SER A 1 127 ? 3.285 -7.368 -21.616 1.00 94.75 127 SER A CA 1
ATOM 1000 C C . SER A 1 127 ? 2.840 -6.954 -20.217 1.00 94.75 127 SER A C 1
ATOM 1002 O O . SER A 1 127 ? 2.777 -7.773 -19.299 1.00 94.75 127 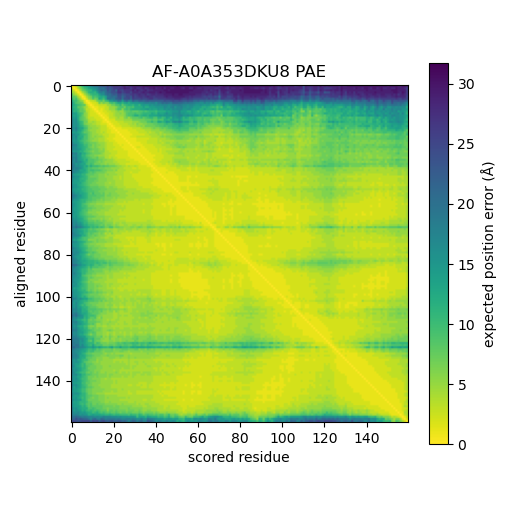SER A O 1
ATOM 1004 N N . PHE A 1 128 ? 2.452 -5.684 -20.077 1.00 95.06 128 PHE A N 1
ATOM 1005 C CA . PHE A 1 128 ? 1.818 -5.166 -18.863 1.00 95.06 128 PHE A CA 1
ATOM 1006 C C . PHE A 1 128 ? 0.626 -6.039 -18.438 1.00 95.06 128 PHE A C 1
ATOM 1008 O O . PHE A 1 128 ? 0.531 -6.434 -17.284 1.00 95.06 128 PHE A O 1
ATOM 1015 N N . GLY A 1 129 ? -0.232 -6.427 -19.390 1.00 96.50 129 GLY A N 1
ATOM 1016 C CA . GLY A 1 129 ? -1.389 -7.282 -19.114 1.00 96.50 129 GLY A CA 1
ATOM 1017 C C . GLY A 1 129 ? -1.019 -8.671 -18.583 1.00 96.50 129 GLY A C 1
ATOM 1018 O O . GLY A 1 129 ? -1.675 -9.153 -17.666 1.00 96.50 129 GLY A O 1
ATOM 1019 N N . LYS A 1 130 ? 0.054 -9.301 -19.092 1.00 96.19 130 LYS A N 1
ATOM 1020 C CA . LYS A 1 130 ? 0.544 -10.584 -18.553 1.00 96.19 130 LYS A CA 1
ATOM 1021 C C . LYS A 1 130 ? 1.052 -10.434 -17.121 1.00 96.19 130 LYS A C 1
ATOM 1023 O O . LYS A 1 130 ? 0.750 -11.283 -16.288 1.00 96.19 130 LYS A O 1
ATOM 1028 N N . PHE A 1 131 ? 1.777 -9.350 -16.834 1.00 96.62 131 PHE A N 1
ATOM 1029 C CA . PHE A 1 131 ? 2.198 -9.041 -15.468 1.00 96.62 131 PHE A CA 1
ATOM 1030 C C . PHE A 1 131 ? 0.988 -8.912 -14.553 1.00 96.62 131 PHE A C 1
ATOM 1032 O O . PHE A 1 131 ? 0.922 -9.593 -13.541 1.00 96.62 131 PHE A O 1
ATOM 1039 N N . THR A 1 132 ? 0.019 -8.075 -14.928 1.00 96.88 132 THR A N 1
ATOM 1040 C CA . THR A 1 132 ? -1.161 -7.812 -14.102 1.00 96.88 132 THR A CA 1
ATOM 1041 C C . THR A 1 132 ? -2.024 -9.053 -13.914 1.00 96.88 132 THR A C 1
ATOM 1043 O O . THR A 1 132 ? -2.542 -9.263 -12.824 1.00 96.88 132 THR A O 1
ATOM 1046 N N . LEU A 1 133 ? -2.133 -9.922 -14.922 1.00 97.62 133 LEU A N 1
ATOM 1047 C CA . LEU A 1 133 ? -2.841 -11.196 -14.796 1.00 97.62 133 LEU A CA 1
ATOM 1048 C C . LEU A 1 133 ? -2.212 -12.092 -13.721 1.00 97.62 133 LEU A C 1
ATOM 1050 O O . LEU A 1 133 ? -2.919 -12.574 -12.838 1.00 97.62 133 LEU A O 1
ATOM 1054 N N . TYR A 1 134 ? -0.893 -12.296 -13.769 1.00 96.69 134 TYR A N 1
ATOM 1055 C CA . TYR A 1 134 ? -0.194 -13.085 -12.751 1.00 96.69 134 TYR A CA 1
ATOM 1056 C C . TYR A 1 134 ? -0.176 -12.384 -11.393 1.00 96.69 134 TYR A C 1
ATOM 1058 O O . TYR A 1 134 ? -0.374 -13.035 -10.372 1.00 96.69 134 TYR A O 1
ATOM 1066 N N . GLY A 1 135 ? -0.014 -11.061 -11.390 1.00 96.25 135 GLY A N 1
ATOM 1067 C CA . GLY A 1 135 ? -0.117 -10.215 -10.210 1.00 96.25 135 GLY A CA 1
ATOM 1068 C C . GLY A 1 135 ? -1.441 -10.441 -9.492 1.00 96.25 135 GLY A C 1
ATOM 1069 O O . GLY A 1 135 ? -1.422 -10.830 -8.335 1.00 96.25 135 GLY A O 1
ATOM 1070 N N . MET A 1 136 ? -2.576 -10.307 -10.186 1.00 97.06 136 MET A N 1
ATOM 1071 C CA . MET A 1 136 ? -3.916 -10.580 -9.646 1.00 97.06 136 MET A CA 1
ATOM 1072 C C . MET A 1 136 ? -4.071 -12.017 -9.146 1.00 97.06 136 MET A C 1
ATOM 1074 O O . MET A 1 136 ? -4.568 -12.231 -8.041 1.00 97.06 136 MET A O 1
ATOM 1078 N N . ALA A 1 137 ? -3.640 -12.997 -9.945 1.00 98.00 137 ALA A N 1
ATOM 1079 C CA . ALA A 1 137 ? -3.761 -14.413 -9.607 1.00 98.00 137 ALA A CA 1
ATOM 1080 C C . ALA A 1 137 ? -2.985 -14.793 -8.334 1.00 98.00 137 ALA A C 1
ATOM 1082 O O . ALA A 1 137 ? -3.349 -15.756 -7.667 1.00 98.00 137 ALA A O 1
ATOM 1083 N N . ILE A 1 138 ? -1.937 -14.042 -7.988 1.00 96.50 138 ILE A N 1
ATOM 1084 C CA . ILE A 1 138 ? -1.130 -14.262 -6.784 1.00 96.50 138 ILE A CA 1
ATOM 1085 C C . ILE A 1 138 ? -1.609 -13.368 -5.637 1.00 96.50 138 ILE A C 1
ATOM 1087 O O . ILE A 1 138 ? -1.832 -13.848 -4.526 1.00 96.50 138 ILE A O 1
ATOM 1091 N N . SER A 1 139 ? -1.763 -12.069 -5.886 1.00 96.44 139 SER A N 1
ATOM 1092 C CA . SER A 1 139 ? -1.998 -11.069 -4.848 1.00 96.44 139 SER A CA 1
ATOM 1093 C C . SER A 1 139 ? -3.373 -11.200 -4.215 1.00 96.44 139 SER A C 1
ATOM 1095 O O . SER A 1 139 ? -3.462 -11.111 -2.997 1.00 96.44 139 SER A O 1
ATOM 1097 N N . ILE A 1 140 ? -4.423 -11.478 -4.995 1.00 96.31 140 ILE A N 1
ATOM 1098 C CA . ILE A 1 140 ? -5.793 -11.561 -4.475 1.00 96.31 140 ILE A CA 1
ATOM 1099 C C . ILE A 1 140 ? -5.961 -12.785 -3.561 1.00 96.31 140 ILE A C 1
ATOM 1101 O O . ILE A 1 140 ? -6.381 -12.595 -2.419 1.00 96.31 140 ILE A O 1
ATOM 1105 N N . PRO A 1 141 ? -5.593 -14.022 -3.962 1.00 97.62 141 PRO A N 1
ATOM 1106 C CA . PRO A 1 141 ? -5.686 -15.165 -3.052 1.00 97.62 141 PRO A CA 1
ATOM 1107 C C . PRO A 1 141 ? -4.794 -15.007 -1.820 1.00 97.62 141 PRO A C 1
ATOM 1109 O O . PRO A 1 141 ? -5.224 -15.316 -0.711 1.00 97.62 141 PRO A O 1
ATOM 1112 N N . THR A 1 142 ? -3.580 -14.474 -1.993 1.00 97.94 142 THR A N 1
ATOM 1113 C CA . THR A 1 142 ? -2.666 -14.227 -0.868 1.00 97.94 142 THR A CA 1
ATOM 1114 C C . THR A 1 142 ? -3.240 -13.190 0.094 1.00 97.94 142 THR A C 1
ATOM 1116 O O . THR A 1 142 ? -3.143 -13.380 1.301 1.00 97.94 142 THR A O 1
ATOM 1119 N N . LEU A 1 143 ? -3.882 -12.132 -0.414 1.00 97.56 143 LEU A N 1
ATOM 1120 C CA . LEU A 1 143 ? -4.532 -11.110 0.404 1.00 97.56 143 LEU A CA 1
ATOM 1121 C C . LEU A 1 143 ? -5.658 -11.718 1.233 1.00 97.56 143 LEU A C 1
ATOM 1123 O O . LEU A 1 143 ? -5.698 -11.494 2.435 1.00 97.56 143 LEU A O 1
ATOM 1127 N N . LEU A 1 144 ? -6.525 -12.527 0.618 1.00 97.38 144 LEU A N 1
ATOM 1128 C CA . LEU A 1 144 ? -7.630 -13.185 1.320 1.00 97.38 144 LEU A CA 1
ATOM 1129 C C . LEU A 1 144 ? -7.131 -14.127 2.421 1.00 97.38 144 LEU A C 1
ATOM 1131 O O . LEU A 1 144 ? -7.669 -14.113 3.526 1.00 97.38 144 LEU A O 1
ATOM 1135 N N . ILE A 1 145 ? -6.085 -14.912 2.144 1.00 98.12 145 ILE A N 1
ATOM 1136 C CA . ILE A 1 145 ? -5.476 -15.803 3.140 1.00 98.12 145 ILE A CA 1
ATOM 1137 C C . ILE A 1 145 ? -4.813 -14.988 4.254 1.00 98.12 145 ILE A C 1
ATOM 1139 O O . ILE A 1 145 ? -5.030 -15.279 5.423 1.00 98.12 145 ILE A O 1
ATOM 1143 N N . ALA A 1 146 ? -4.045 -13.949 3.921 1.00 97.75 146 ALA A N 1
ATOM 1144 C CA . ALA A 1 146 ? -3.395 -13.092 4.909 1.00 97.75 14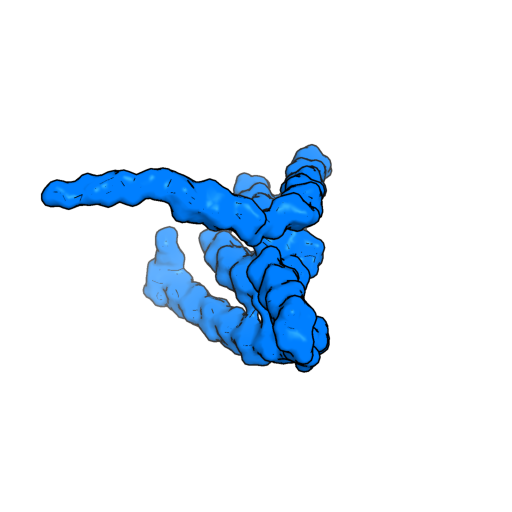6 ALA A CA 1
ATOM 1145 C C . ALA A 1 146 ? -4.417 -12.368 5.796 1.00 97.75 146 ALA A C 1
ATOM 1147 O O . ALA A 1 146 ? -4.212 -12.233 6.998 1.00 97.75 146 ALA A O 1
ATOM 1148 N N . PHE A 1 147 ? -5.541 -11.954 5.216 1.00 97.31 147 PHE A N 1
ATOM 1149 C CA . PHE A 1 147 ? -6.663 -11.365 5.930 1.00 97.31 147 PHE A CA 1
ATOM 1150 C C . PHE A 1 147 ? -7.324 -12.365 6.870 1.00 97.31 147 PHE A C 1
ATOM 1152 O O . PHE A 1 147 ? -7.552 -12.046 8.034 1.00 97.31 147 PHE A O 1
ATOM 1159 N N . LEU A 1 148 ? -7.577 -13.588 6.408 1.00 97.38 148 LEU A N 1
ATOM 1160 C CA . LEU A 1 148 ? -8.082 -14.646 7.274 1.00 97.38 148 LEU A CA 1
ATOM 1161 C C . LEU A 1 148 ? -7.119 -14.919 8.437 1.00 97.38 148 LEU A C 1
ATOM 1163 O O . LEU A 1 148 ? -7.561 -14.984 9.579 1.00 97.38 148 LEU A O 1
ATOM 1167 N N . SER A 1 149 ? -5.816 -15.016 8.168 1.00 96.69 149 SER A N 1
ATOM 1168 C CA . SER A 1 149 ? -4.795 -15.201 9.203 1.00 96.69 149 SER A CA 1
ATOM 1169 C C . SER A 1 149 ? -4.776 -14.050 10.207 1.00 96.69 149 SER A C 1
ATOM 1171 O O . SER A 1 149 ? -4.737 -14.298 11.406 1.00 96.69 149 SER A O 1
ATOM 1173 N N . LEU A 1 150 ? -4.859 -12.802 9.736 1.00 96.12 150 LEU A N 1
ATOM 1174 C CA . LEU A 1 150 ? -4.928 -11.623 10.598 1.00 96.12 150 LEU A CA 1
ATOM 1175 C C . LEU A 1 150 ? -6.183 -11.651 11.481 1.00 96.12 150 LEU A C 1
ATOM 1177 O O . LEU A 1 150 ? -6.118 -11.366 12.671 1.00 96.12 150 LEU A O 1
ATOM 1181 N N . LEU A 1 151 ? -7.327 -12.030 10.916 1.00 95.44 151 LEU A N 1
ATOM 1182 C CA . LEU A 1 151 ? -8.580 -12.118 11.655 1.00 95.44 151 LEU A CA 1
ATOM 1183 C C . LEU A 1 151 ? -8.539 -13.229 12.715 1.00 95.44 151 LEU A C 1
ATOM 1185 O O . LEU A 1 151 ? -9.003 -13.015 13.833 1.00 95.44 151 LEU A O 1
ATOM 1189 N N . LEU A 1 152 ? -7.950 -14.383 12.392 1.00 95.75 152 LEU A N 1
ATOM 1190 C CA . LEU A 1 152 ? -7.737 -15.469 13.350 1.00 95.75 152 LEU A CA 1
ATOM 1191 C C . LEU A 1 152 ? -6.785 -15.056 14.477 1.00 95.75 152 LEU A C 1
ATOM 1193 O O . LEU A 1 152 ? -7.069 -15.357 15.631 1.00 95.75 152 LEU A O 1
ATOM 1197 N N . GLU A 1 153 ? -5.706 -14.336 14.167 1.00 94.50 153 GLU A N 1
ATOM 1198 C CA . GLU A 1 153 ? -4.763 -13.824 15.169 1.00 94.50 153 GLU A CA 1
ATOM 1199 C C . GLU A 1 153 ? -5.476 -12.934 16.196 1.00 94.50 153 GLU A C 1
ATOM 1201 O O . GLU A 1 153 ? -5.408 -13.174 17.402 1.00 94.50 153 GLU A O 1
ATOM 1206 N N . PHE A 1 154 ? -6.254 -11.959 15.722 1.00 93.81 154 PHE A N 1
ATOM 1207 C CA . PHE A 1 154 ? -7.007 -11.058 16.596 1.00 93.81 154 PHE A CA 1
ATOM 1208 C C . PHE A 1 154 ? -8.100 -11.775 17.395 1.00 93.81 154 PHE A C 1
ATOM 1210 O O . PHE A 1 154 ? -8.379 -11.392 18.529 1.00 93.81 154 PHE A O 1
ATOM 1217 N N . GLN A 1 155 ? -8.717 -12.821 16.839 1.00 92.94 155 GLN A N 1
ATOM 1218 C CA . GLN A 1 155 ? -9.733 -13.604 17.548 1.00 92.94 155 GLN A CA 1
ATOM 1219 C C . GLN A 1 155 ? -9.147 -14.534 18.614 1.00 92.94 155 GLN A C 1
ATOM 1221 O O . GLN A 1 155 ? -9.771 -14.723 19.656 1.00 92.94 155 GLN A O 1
ATOM 1226 N N . LEU A 1 156 ? -7.988 -15.142 18.352 1.00 94.69 156 LEU A N 1
ATOM 1227 C CA . LEU A 1 156 ? -7.378 -16.135 19.238 1.00 94.69 156 LEU A CA 1
ATOM 1228 C C . LEU A 1 156 ? -6.498 -15.501 20.317 1.00 94.69 156 LEU A C 1
ATOM 1230 O O . LEU A 1 156 ? -6.474 -15.996 21.443 1.00 94.69 156 LEU A O 1
ATOM 1234 N N . PHE A 1 157 ? -5.792 -14.420 19.980 1.00 92.94 157 PHE A N 1
ATOM 1235 C CA . PHE A 1 157 ? -4.777 -13.812 20.845 1.00 92.94 157 PHE A CA 1
ATOM 1236 C C . PHE A 1 157 ? -5.104 -12.373 21.261 1.00 92.94 157 PHE A C 1
ATOM 1238 O O . PHE A 1 157 ? -4.495 -11.869 22.198 1.00 92.94 157 PHE A O 1
ATOM 1245 N N . GLY A 1 158 ? -6.114 -11.742 20.649 1.00 83.38 158 GLY A N 1
ATOM 1246 C CA . GLY A 1 158 ? -6.594 -10.414 21.045 1.00 83.38 158 GLY A CA 1
ATOM 1247 C C . GLY A 1 158 ? -5.842 -9.228 20.433 1.00 83.38 158 GLY A C 1
ATOM 1248 O O . GLY A 1 158 ? -6.116 -8.099 20.833 1.00 83.38 158 GLY A O 1
ATOM 1249 N N . GLY A 1 159 ? -4.952 -9.464 19.463 1.00 77.19 159 GLY A N 1
ATOM 1250 C CA . GLY A 1 159 ? -4.016 -8.453 18.945 1.00 77.19 159 GLY A CA 1
ATOM 1251 C C . GLY A 1 159 ? -2.640 -8.560 19.613 1.00 77.19 159 GLY A C 1
ATOM 1252 O O . GLY A 1 159 ? -2.418 -9.492 20.390 1.00 77.19 159 GLY A O 1
ATOM 1253 N N . LEU A 1 160 ? -1.715 -7.653 19.280 1.00 66.50 160 LEU A N 1
ATOM 1254 C CA . LEU A 1 160 ? -0.381 -7.574 19.901 1.00 66.50 160 LEU A CA 1
ATOM 1255 C C . LEU A 1 160 ? -0.325 -6.518 21.018 1.00 66.50 160 LEU A C 1
ATOM 1257 O O . LEU A 1 160 ? -1.121 -5.553 21.020 1.00 66.50 160 LEU A O 1
#

Mean predicted aligned error: 5.89 Å

Secondary structure (DSSP, 8-state):
------THHHHHHHTTS-GGGHHHHHHHHHHHHHHHHTTHHHHHHHHHTTS-HHHHHHHHHHHHHHHH-HHHHHHHHHHHHHHS---HHHHHHHHHHHHHHHTTSTTSSHHHHHHHHHHHHTT----HHHHHHHHHHHHHHHHHHHHHHHHHHHHHH---

Solvent-accessible surface area (backbone atoms only — not comparable to full-atom values): 8374 Å² total; per-residue (Å²): 134,87,78,80,72,70,67,62,63,59,59,57,52,57,74,67,52,69,65,85,50,46,64,62,51,53,50,39,43,51,49,39,53,48,41,48,74,74,44,48,31,48,56,52,31,58,57,37,65,78,46,62,39,47,59,38,38,12,52,51,31,20,56,41,4,47,77,50,20,27,66,37,35,50,52,43,50,50,52,16,53,72,68,42,84,85,49,70,59,28,52,53,27,27,59,55,19,19,58,39,15,14,52,33,34,44,64,1,24,71,66,37,46,49,49,56,50,52,34,54,77,67,76,44,94,73,51,71,67,58,48,25,52,53,16,44,70,48,29,53,59,50,48,54,51,52,49,51,52,52,53,49,45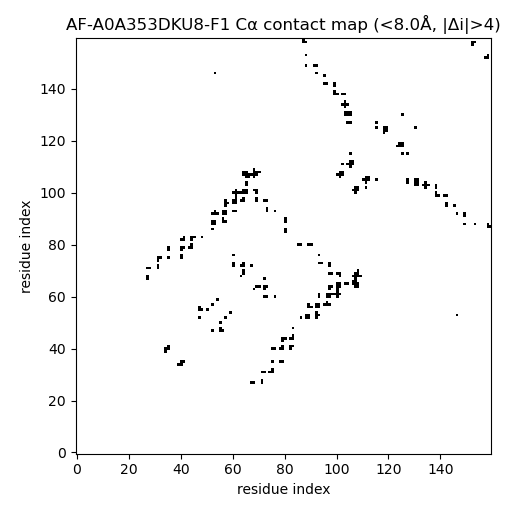,39,71,76,66,71,55,136

pLDDT: mean 90.22, std 9.37, range [43.0, 98.12]